Protein AF-A0A258BKZ1-F1 (afdb_monomer_lite)

pLDDT: mean 86.6, std 7.98, range [57.28, 95.5]

Foldseek 3Di:
DVVVPDPDPVPDDDDPKDK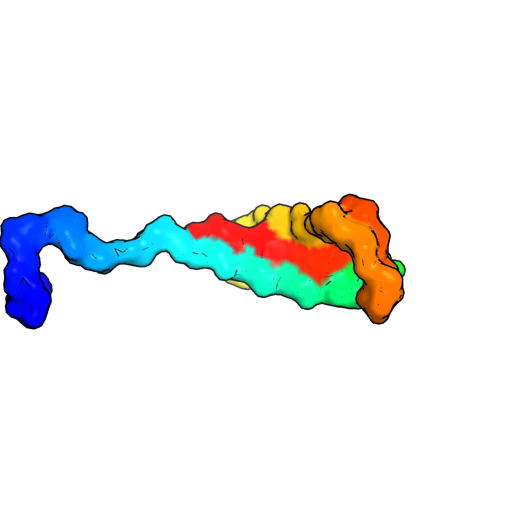DKDFQLCCLVPVVSQVVQQVVVCVVVVDRWDFDFACPDDVVSPHDGRRTGITMDMD

Sequence (75 aa):
MEDFKLKNKMAAPCVSKIVVNMGVGEGAADIKVLDKALEELAAITGQKPVIRRAKKAIANFKIRANQPIGAKVTL

Structure (mmCIF, N/CA/C/O backbone):
data_AF-A0A258BKZ1-F1
#
_entry.id   AF-A0A258BKZ1-F1
#
loop_
_atom_site.group_PDB
_atom_site.id
_atom_site.type_symbol
_atom_site.label_atom_id
_atom_site.label_alt_id
_atom_site.label_comp_id
_atom_site.label_asym_id
_atom_site.label_entity_id
_atom_site.label_seq_id
_atom_site.pdbx_PDB_ins_code
_atom_site.Cartn_x
_atom_site.Cartn_y
_atom_site.Cartn_z
_atom_site.occupancy
_atom_site.B_iso_or_equiv
_atom_site.auth_seq_id
_atom_site.auth_comp_id
_atom_site.auth_asym_id
_atom_site.auth_atom_id
_atom_site.pdbx_PDB_model_num
ATOM 1 N N . MET A 1 1 ? -17.798 10.712 26.472 1.00 57.28 1 MET A N 1
ATOM 2 C CA . MET A 1 1 ? -19.055 11.297 25.929 1.00 57.28 1 MET A CA 1
ATOM 3 C C . MET A 1 1 ? -19.413 12.598 26.636 1.00 57.28 1 MET A C 1
ATOM 5 O O . MET A 1 1 ? -19.983 13.473 25.993 1.00 57.28 1 MET A O 1
ATOM 9 N N . GLU A 1 2 ? -19.053 12.737 27.916 1.00 59.53 2 GLU A N 1
ATOM 10 C CA . GLU A 1 2 ? -19.299 13.940 28.721 1.00 59.53 2 GLU A CA 1
ATOM 11 C C . GLU A 1 2 ? -18.407 15.127 28.323 1.00 59.53 2 GLU A C 1
ATOM 13 O O . GLU A 1 2 ? -18.915 16.242 28.240 1.00 59.53 2 GLU A O 1
ATOM 18 N N . ASP A 1 3 ? -17.151 14.889 27.923 1.00 71.81 3 ASP A N 1
ATOM 19 C CA . ASP A 1 3 ? -16.230 15.962 27.496 1.00 71.81 3 ASP A CA 1
ATOM 20 C C . ASP A 1 3 ? -16.688 16.698 26.224 1.00 71.81 3 ASP A C 1
ATOM 22 O O . ASP A 1 3 ? -16.393 17.875 26.033 1.00 71.81 3 ASP A O 1
ATOM 26 N N . PHE A 1 4 ? -17.449 16.019 25.356 1.00 75.25 4 PHE A N 1
ATOM 27 C CA . PHE A 1 4 ? -17.883 16.542 24.052 1.00 75.25 4 PHE A CA 1
ATOM 28 C C . PHE A 1 4 ? -19.378 16.897 23.983 1.00 75.25 4 PHE A C 1
ATOM 30 O O . PHE A 1 4 ? -19.850 17.313 22.926 1.00 75.25 4 PHE A O 1
ATOM 37 N N . LYS A 1 5 ? -20.139 16.732 25.081 1.00 80.06 5 LYS A N 1
ATOM 38 C CA . LYS A 1 5 ? -21.587 17.041 25.180 1.00 80.06 5 LYS A CA 1
ATOM 39 C C . LYS A 1 5 ? -22.417 16.591 23.959 1.00 80.06 5 LYS A C 1
ATOM 41 O O . LYS A 1 5 ? -23.301 17.309 23.485 1.00 80.06 5 LYS A O 1
ATOM 46 N N . LEU A 1 6 ? -22.137 15.402 23.422 1.00 79.19 6 LEU A N 1
ATOM 47 C CA . LEU A 1 6 ? -22.814 14.897 22.224 1.00 79.19 6 LEU A CA 1
ATOM 48 C C . LEU A 1 6 ? -24.229 14.405 22.567 1.00 79.19 6 LEU A C 1
ATOM 50 O O . LEU A 1 6 ? -24.394 13.495 23.375 1.00 79.19 6 LEU A O 1
ATOM 54 N N . LYS A 1 7 ? -25.254 14.976 21.915 1.00 81.44 7 LYS A N 1
ATOM 55 C CA . LYS A 1 7 ? -26.668 14.568 22.078 1.00 81.44 7 LYS A CA 1
ATOM 56 C C . LYS A 1 7 ? -26.992 13.218 21.430 1.00 81.44 7 LYS A C 1
ATOM 58 O O . LYS A 1 7 ? -27.939 12.552 21.834 1.00 81.44 7 LYS A O 1
ATOM 63 N N . ASN A 1 8 ? -26.234 12.835 20.405 1.00 84.00 8 ASN A N 1
ATOM 64 C CA . ASN A 1 8 ? -26.437 11.613 19.637 1.00 84.00 8 ASN A CA 1
ATOM 65 C C . ASN A 1 8 ? -25.214 10.702 19.795 1.00 84.00 8 ASN A C 1
ATOM 67 O O . ASN A 1 8 ? -24.095 11.117 19.500 1.00 84.00 8 ASN A O 1
ATOM 71 N N . LYS A 1 9 ? -25.430 9.450 20.212 1.00 81.06 9 LYS A N 1
ATOM 72 C CA . LYS A 1 9 ? -24.363 8.449 20.375 1.00 81.06 9 LYS A CA 1
ATOM 73 C C . LYS A 1 9 ? -23.631 8.152 19.061 1.00 81.06 9 LYS A C 1
ATOM 75 O O . LYS A 1 9 ? -22.431 7.910 19.088 1.00 81.06 9 LYS A O 1
ATOM 80 N N . MET A 1 10 ? -24.324 8.249 17.923 1.00 87.31 10 MET A N 1
ATOM 81 C CA . MET A 1 10 ? -23.742 8.051 16.588 1.00 87.31 10 MET A CA 1
ATOM 82 C C . MET A 1 10 ? -22.903 9.242 16.101 1.00 87.31 10 MET A C 1
ATOM 84 O O . MET A 1 10 ? -22.244 9.135 15.075 1.00 87.31 10 MET A O 1
ATOM 88 N N . ALA A 1 11 ? -22.924 10.379 16.806 1.00 85.38 11 ALA A N 1
ATOM 89 C CA . ALA A 1 11 ? -22.109 11.545 16.458 1.00 85.38 11 ALA A CA 1
ATOM 90 C C . ALA A 1 11 ? -20.666 11.445 16.985 1.00 85.38 11 ALA A C 1
ATOM 92 O O . ALA A 1 11 ? -19.868 12.353 16.757 1.00 85.38 11 ALA A O 1
ATOM 93 N N . ALA A 1 12 ? -20.331 10.377 17.715 1.00 87.81 12 ALA A N 1
ATOM 94 C CA . ALA A 1 12 ? -18.971 10.152 18.173 1.00 87.81 12 ALA A CA 1
ATOM 95 C C . ALA A 1 12 ? -18.039 9.928 16.964 1.00 87.81 12 ALA A C 1
ATOM 97 O O . ALA A 1 12 ? -18.358 9.105 16.103 1.00 87.81 12 ALA A O 1
ATOM 98 N N . PRO A 1 13 ? -16.899 10.636 16.872 1.00 88.38 13 PRO A N 1
ATOM 99 C CA . PRO A 1 13 ? -15.949 10.424 15.791 1.00 88.38 13 PRO A CA 1
ATOM 100 C C . PRO A 1 13 ? -15.367 9.011 15.882 1.00 88.38 13 PRO A C 1
ATOM 102 O O . PRO A 1 13 ? -14.885 8.585 16.932 1.00 88.38 13 PRO A O 1
ATOM 105 N N . CYS A 1 14 ? -15.397 8.292 14.764 1.00 89.56 14 CYS A N 1
ATOM 106 C CA . CYS A 1 14 ? -14.821 6.959 14.637 1.00 89.56 14 CYS A CA 1
ATOM 107 C C . CYS A 1 14 ? -13.773 6.945 13.526 1.00 89.56 14 CYS A C 1
ATOM 109 O O . CYS A 1 14 ? -13.885 7.660 12.526 1.00 89.56 14 CYS A O 1
ATOM 111 N N . VAL A 1 15 ? -12.759 6.097 13.685 1.00 93.00 15 VAL A N 1
ATOM 112 C CA . VAL A 1 15 ? -11.804 5.821 12.611 1.00 93.00 15 VAL A CA 1
ATOM 113 C C . VAL A 1 15 ? -12.537 5.038 11.525 1.00 93.00 15 VAL A C 1
ATOM 115 O O . VAL A 1 15 ? -13.076 3.969 11.791 1.00 93.00 15 VAL A O 1
ATOM 118 N N . SER A 1 16 ? -12.589 5.591 10.312 1.00 94.31 16 SER A N 1
ATOM 119 C CA . SER A 1 16 ? -13.295 4.962 9.187 1.00 94.31 16 SER A CA 1
ATOM 120 C C . SER A 1 16 ? -12.430 3.969 8.417 1.00 94.31 16 SER A C 1
ATOM 122 O O . SER A 1 16 ? -12.941 2.954 7.959 1.00 94.31 16 SER A O 1
ATOM 124 N N . LYS A 1 17 ? -11.144 4.285 8.233 1.00 95.25 17 LYS A N 1
ATOM 125 C CA . LYS A 1 17 ? -10.134 3.433 7.592 1.00 95.25 17 LYS A CA 1
ATOM 126 C C . LYS A 1 17 ? -8.738 4.011 7.779 1.00 95.25 17 LYS A C 1
ATOM 128 O O . LYS A 1 17 ? -8.586 5.224 7.948 1.00 95.25 17 LYS A O 1
A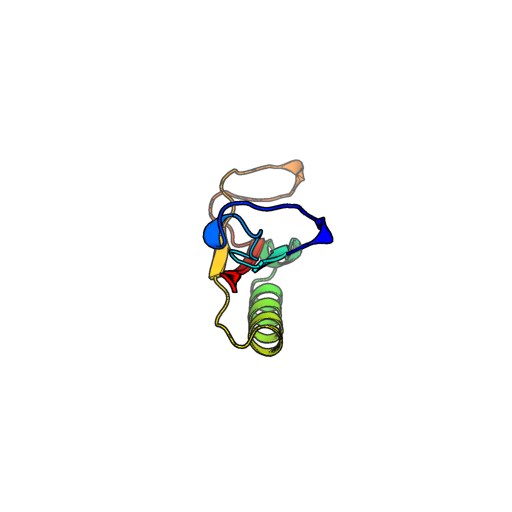TOM 133 N N . ILE A 1 18 ? -7.725 3.169 7.630 1.00 94.38 18 ILE A N 1
ATOM 134 C CA . ILE A 1 18 ? -6.316 3.557 7.607 1.00 94.38 18 ILE A CA 1
ATOM 135 C C . ILE A 1 18 ? -5.721 3.120 6.270 1.00 94.38 18 ILE A C 1
ATOM 137 O O . ILE A 1 18 ? -5.729 1.948 5.911 1.00 94.38 18 ILE A O 1
ATOM 141 N N . VAL A 1 19 ? -5.195 4.070 5.497 1.00 95.06 19 VAL A N 1
ATOM 142 C CA . VAL A 1 19 ? -4.553 3.768 4.211 1.00 95.06 19 VAL A CA 1
ATOM 143 C C . VAL A 1 19 ? -3.046 3.848 4.378 1.00 95.06 19 VAL A C 1
ATOM 145 O O . VAL A 1 19 ? -2.505 4.931 4.590 1.00 95.06 19 VAL A O 1
ATOM 148 N N . VAL A 1 20 ? -2.369 2.715 4.213 1.00 93.44 20 VAL A N 1
ATOM 149 C CA . VAL A 1 20 ? -0.906 2.643 4.196 1.00 93.44 20 VAL A CA 1
ATOM 150 C C . VAL A 1 20 ? -0.451 2.714 2.744 1.00 93.44 20 VAL A C 1
ATOM 152 O O . VAL A 1 20 ? -0.904 1.935 1.906 1.00 93.44 20 VAL A O 1
ATOM 155 N N . ASN A 1 21 ? 0.409 3.676 2.422 1.00 92.50 21 ASN A N 1
ATOM 156 C CA . ASN A 1 21 ? 0.908 3.901 1.068 1.00 92.50 21 ASN A CA 1
ATOM 157 C C . ASN A 1 21 ? 2.434 3.917 1.084 1.00 92.50 21 ASN A C 1
ATOM 159 O O . ASN A 1 21 ? 3.031 4.682 1.836 1.00 92.50 21 ASN A O 1
ATOM 163 N N . MET A 1 22 ? 3.041 3.115 0.218 1.00 89.06 22 MET A N 1
ATOM 164 C CA . MET A 1 22 ? 4.481 3.027 0.044 1.00 89.06 22 MET A CA 1
ATOM 165 C C . MET A 1 22 ? 4.837 3.410 -1.390 1.00 89.06 22 MET A C 1
ATOM 167 O O . MET A 1 22 ? 4.452 2.741 -2.353 1.00 89.06 22 MET A O 1
ATOM 171 N N . GLY A 1 23 ? 5.546 4.531 -1.528 1.00 86.44 23 GLY A N 1
ATOM 172 C CA . GLY A 1 23 ? 6.110 4.974 -2.797 1.00 86.44 23 GLY A CA 1
ATOM 173 C C . GLY A 1 23 ? 7.470 4.326 -3.014 1.00 86.44 23 GLY A C 1
ATOM 174 O O . GLY A 1 23 ? 8.400 4.597 -2.266 1.00 86.44 23 GLY A O 1
ATOM 175 N N . VAL A 1 24 ? 7.588 3.505 -4.051 1.00 83.00 24 VAL A N 1
ATOM 176 C CA . VAL A 1 24 ? 8.827 2.831 -4.446 1.00 83.00 24 VAL A CA 1
ATOM 177 C C . VAL A 1 24 ? 9.276 3.466 -5.760 1.00 83.00 24 VAL A C 1
ATOM 179 O O . VAL A 1 24 ? 9.036 2.935 -6.843 1.00 83.00 24 VAL A O 1
ATOM 182 N N . GLY A 1 25 ? 9.872 4.659 -5.674 1.00 72.50 25 GLY A N 1
ATOM 183 C CA . GLY A 1 25 ? 10.279 5.441 -6.852 1.00 72.50 25 GLY A CA 1
ATOM 184 C C . GLY A 1 25 ? 11.253 4.692 -7.768 1.00 72.50 25 GLY A C 1
ATOM 185 O O . GLY A 1 25 ? 11.159 4.796 -8.989 1.00 72.50 25 GLY A O 1
ATOM 186 N N . GLU A 1 26 ? 12.119 3.865 -7.182 1.00 72.75 26 GLU A N 1
ATOM 187 C CA . GLU A 1 26 ? 13.047 2.976 -7.893 1.00 72.75 26 GLU A CA 1
ATOM 188 C C . GLU A 1 26 ? 12.362 1.738 -8.488 1.00 72.75 26 GLU A C 1
ATOM 190 O O . GLU A 1 26 ? 12.872 1.150 -9.437 1.00 72.75 26 GLU A O 1
ATOM 195 N N . GLY A 1 27 ? 11.161 1.391 -8.013 1.00 66.25 27 GLY A N 1
ATOM 196 C CA . GLY A 1 27 ? 10.359 0.269 -8.511 1.00 66.25 27 GLY A CA 1
ATOM 197 C C . GLY A 1 27 ? 9.910 0.445 -9.963 1.00 66.25 27 GLY A C 1
ATOM 198 O O . GLY A 1 27 ? 9.566 -0.519 -10.643 1.00 66.25 27 GLY A O 1
ATOM 199 N N . ALA A 1 28 ? 9.959 1.683 -10.464 1.00 69.31 28 ALA A N 1
ATOM 200 C CA . ALA A 1 28 ? 9.784 1.980 -11.875 1.00 69.31 28 ALA A CA 1
ATOM 201 C C . ALA A 1 28 ? 10.948 1.421 -12.721 1.00 69.31 28 ALA A C 1
ATOM 203 O O . ALA A 1 28 ? 10.724 0.983 -13.850 1.00 69.31 28 ALA A O 1
ATOM 204 N N . ALA A 1 29 ? 12.175 1.447 -12.192 1.00 75.25 29 ALA A N 1
ATOM 205 C CA . ALA A 1 29 ? 13.382 0.977 -12.865 1.00 75.25 29 ALA A CA 1
ATOM 206 C C . ALA A 1 29 ? 13.670 -0.508 -12.590 1.00 75.25 29 ALA A C 1
ATOM 208 O O . ALA A 1 29 ? 14.088 -1.212 -13.508 1.00 75.25 29 ALA A O 1
ATOM 209 N N . ASP A 1 30 ? 13.409 -0.986 -11.368 1.00 81.00 30 ASP A N 1
ATOM 210 C CA . ASP A 1 30 ? 13.602 -2.384 -10.973 1.00 81.00 30 ASP A CA 1
ATOM 211 C C . ASP A 1 30 ? 12.342 -2.972 -10.318 1.00 81.00 30 ASP A C 1
ATOM 213 O O . ASP A 1 30 ? 11.971 -2.648 -9.189 1.00 81.00 30 ASP A O 1
ATOM 217 N N . ILE A 1 31 ? 11.702 -3.898 -11.033 1.00 80.56 31 ILE A N 1
ATOM 218 C CA . ILE A 1 31 ? 10.488 -4.591 -10.586 1.00 80.56 31 ILE A CA 1
ATOM 219 C C . ILE A 1 31 ? 10.761 -5.438 -9.332 1.00 80.56 31 ILE A C 1
ATOM 221 O O . ILE A 1 31 ? 9.880 -5.570 -8.488 1.00 80.56 31 ILE A O 1
ATOM 225 N N . LYS A 1 32 ? 11.985 -5.943 -9.134 1.00 85.62 32 LYS A N 1
ATOM 226 C CA . LYS A 1 32 ? 12.313 -6.784 -7.971 1.00 85.62 32 LYS A CA 1
ATOM 227 C C . LYS A 1 32 ? 12.249 -6.012 -6.657 1.00 85.62 32 LYS A C 1
ATOM 229 O O . LYS A 1 32 ? 11.899 -6.579 -5.625 1.00 85.62 32 LYS A O 1
ATOM 234 N N . VAL A 1 33 ? 12.588 -4.722 -6.683 1.00 85.75 33 VAL A N 1
ATOM 235 C CA . VAL A 1 33 ? 12.482 -3.845 -5.505 1.00 85.75 33 VAL A CA 1
ATOM 236 C C . VAL A 1 33 ? 11.014 -3.637 -5.141 1.00 85.75 33 VAL A C 1
ATOM 238 O O . VAL A 1 33 ? 10.658 -3.636 -3.964 1.00 85.75 33 VAL A O 1
ATOM 241 N N . LEU A 1 34 ? 10.147 -3.524 -6.149 1.00 85.94 34 LEU A N 1
ATOM 242 C CA . LEU A 1 34 ? 8.708 -3.440 -5.937 1.00 85.94 34 LEU A CA 1
ATOM 243 C C . LEU A 1 34 ? 8.145 -4.736 -5.340 1.00 85.94 34 LEU A C 1
ATOM 245 O O . LEU A 1 34 ? 7.331 -4.661 -4.424 1.00 85.94 34 LEU A O 1
ATOM 249 N N . ASP A 1 35 ? 8.584 -5.900 -5.820 1.00 88.12 35 ASP A N 1
ATOM 250 C CA . ASP A 1 35 ? 8.127 -7.193 -5.299 1.00 88.12 35 ASP A CA 1
ATOM 251 C C . ASP A 1 35 ? 8.510 -7.375 -3.823 1.00 88.12 35 ASP A C 1
ATOM 253 O O . ASP A 1 35 ? 7.658 -7.728 -3.008 1.00 88.12 35 ASP A O 1
ATOM 257 N N . LYS A 1 36 ? 9.740 -7.011 -3.438 1.00 90.50 36 LYS A N 1
ATOM 258 C CA . LYS A 1 36 ? 10.156 -7.001 -2.023 1.00 90.50 36 LYS A CA 1
ATOM 259 C C . LYS A 1 36 ? 9.312 -6.055 -1.174 1.00 90.50 36 LYS A C 1
ATOM 261 O O . LYS A 1 36 ? 8.839 -6.434 -0.108 1.00 90.50 36 LYS A O 1
ATOM 266 N N . ALA A 1 37 ? 9.065 -4.843 -1.668 1.00 89.06 37 ALA A N 1
ATOM 267 C CA . ALA A 1 37 ? 8.223 -3.874 -0.973 1.00 89.06 37 ALA 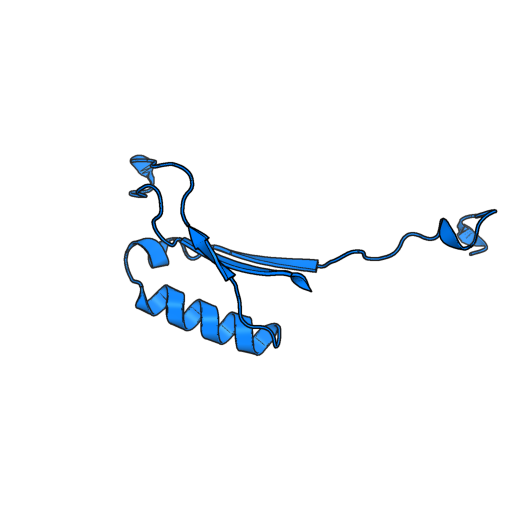A CA 1
ATOM 268 C C . ALA A 1 37 ? 6.781 -4.384 -0.783 1.00 89.06 37 ALA A C 1
ATOM 270 O O . ALA A 1 37 ? 6.143 -4.087 0.226 1.00 89.06 37 ALA A O 1
ATOM 271 N N . LEU A 1 38 ? 6.251 -5.169 -1.730 1.00 90.38 38 LEU A N 1
ATOM 272 C CA . LEU A 1 38 ? 4.949 -5.822 -1.585 1.00 90.38 38 LEU A CA 1
ATOM 273 C C . LEU A 1 38 ? 4.966 -6.896 -0.495 1.00 90.38 38 LEU A C 1
ATOM 275 O O . LEU A 1 38 ? 4.016 -6.960 0.281 1.00 90.38 38 LEU A O 1
ATOM 279 N N . GLU A 1 39 ? 6.014 -7.717 -0.432 1.00 92.81 39 GLU A N 1
ATOM 280 C CA . GLU A 1 39 ? 6.171 -8.753 0.596 1.00 92.81 39 GLU A CA 1
ATOM 281 C C . GLU A 1 39 ? 6.294 -8.150 1.998 1.00 92.8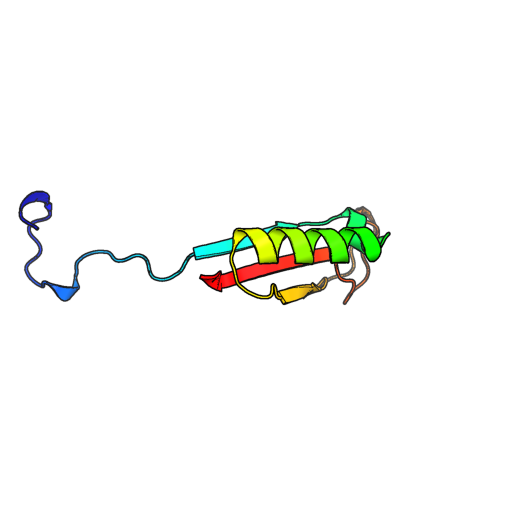1 39 GLU A C 1
ATOM 283 O O . GLU A 1 39 ? 5.580 -8.562 2.911 1.00 92.81 39 GLU A O 1
ATOM 288 N N . GLU A 1 40 ? 7.127 -7.124 2.163 1.00 92.44 40 GLU A N 1
ATOM 289 C CA . GLU A 1 40 ? 7.299 -6.424 3.439 1.00 92.44 40 GLU A CA 1
ATOM 290 C C . GLU A 1 40 ? 5.998 -5.754 3.892 1.00 92.44 40 GLU A C 1
ATOM 292 O O . GLU A 1 40 ? 5.574 -5.901 5.040 1.00 92.44 40 GLU A O 1
ATOM 297 N N . LEU A 1 41 ? 5.306 -5.059 2.982 1.00 91.94 41 LEU A N 1
ATOM 298 C CA . LEU A 1 41 ? 4.046 -4.401 3.315 1.00 91.94 41 LEU A CA 1
ATOM 299 C C . LEU A 1 41 ? 2.938 -5.423 3.612 1.00 91.94 41 LEU A C 1
ATOM 301 O O . LEU A 1 41 ? 2.099 -5.170 4.479 1.00 91.94 41 LEU A O 1
ATOM 305 N N . ALA A 1 42 ? 2.948 -6.581 2.945 1.00 94.12 42 ALA A N 1
ATOM 306 C CA . ALA A 1 42 ? 2.057 -7.694 3.258 1.00 94.12 42 ALA A CA 1
ATOM 307 C C . ALA A 1 42 ? 2.341 -8.272 4.649 1.00 94.12 42 ALA A C 1
ATOM 309 O O . ALA A 1 42 ? 1.401 -8.512 5.402 1.00 94.12 42 ALA A O 1
ATOM 310 N N . ALA A 1 43 ? 3.614 -8.447 5.013 1.00 95.25 43 ALA A N 1
ATOM 311 C CA . ALA A 1 43 ? 4.013 -8.945 6.327 1.00 95.25 43 ALA A CA 1
ATOM 312 C C . ALA A 1 43 ? 3.616 -7.980 7.458 1.00 95.25 43 ALA A C 1
ATOM 314 O O . ALA A 1 43 ? 3.142 -8.423 8.500 1.00 95.25 43 ALA A O 1
ATOM 315 N N . ILE A 1 44 ? 3.746 -6.666 7.240 1.00 93.81 44 ILE A N 1
ATOM 316 C CA . ILE A 1 44 ? 3.382 -5.639 8.230 1.00 93.81 44 ILE A CA 1
ATOM 317 C C . ILE A 1 44 ? 1.861 -5.513 8.381 1.00 93.81 44 ILE A C 1
ATOM 319 O O . ILE A 1 44 ? 1.351 -5.414 9.494 1.00 93.81 44 ILE A O 1
ATOM 323 N N . THR A 1 45 ? 1.128 -5.465 7.266 1.00 93.75 45 THR A N 1
ATOM 324 C CA . THR A 1 45 ? -0.318 -5.177 7.282 1.00 93.75 45 THR A CA 1
ATOM 325 C C . THR A 1 45 ? -1.197 -6.424 7.348 1.00 93.75 45 THR A C 1
ATOM 327 O O . THR A 1 45 ? -2.405 -6.305 7.540 1.00 93.75 45 THR A O 1
ATOM 330 N N . GLY A 1 46 ? -0.625 -7.617 7.160 1.00 93.50 46 GLY A N 1
ATOM 331 C CA . GLY A 1 46 ? -1.359 -8.883 7.089 1.00 93.50 46 GLY A CA 1
ATOM 332 C C . GLY A 1 46 ? -2.278 -9.008 5.867 1.00 93.50 46 GLY A C 1
ATOM 333 O O . GLY A 1 46 ? -3.065 -9.948 5.785 1.00 93.50 46 GLY A O 1
ATOM 334 N N . GLN A 1 47 ? -2.212 -8.070 4.917 1.00 92.19 47 GLN A N 1
ATOM 335 C CA . GLN A 1 47 ? -3.092 -8.016 3.753 1.00 92.19 47 GLN A CA 1
ATOM 336 C C . GLN A 1 47 ? -2.275 -7.853 2.471 1.00 92.19 47 GLN A C 1
ATOM 338 O O . GLN A 1 47 ? -1.282 -7.131 2.437 1.00 92.19 47 GLN A O 1
ATOM 343 N N . LYS A 1 48 ? -2.711 -8.502 1.384 1.00 91.44 48 LYS A N 1
ATOM 344 C CA . LYS A 1 48 ? -2.044 -8.387 0.083 1.00 91.44 48 LYS A CA 1
ATOM 345 C C . LYS A 1 48 ? -2.154 -6.947 -0.456 1.00 91.44 48 LYS A C 1
ATOM 347 O O . LYS A 1 48 ? -3.272 -6.504 -0.736 1.00 91.44 48 LYS A O 1
ATOM 352 N N . PRO A 1 49 ? -1.036 -6.231 -0.669 1.00 93.62 49 PRO A N 1
ATOM 353 C CA . PRO A 1 49 ? -1.077 -4.856 -1.144 1.00 93.62 49 PRO A CA 1
ATOM 354 C C . PRO A 1 49 ? -1.476 -4.742 -2.613 1.00 93.62 49 PRO A C 1
ATOM 356 O O . PRO A 1 49 ? -1.210 -5.621 -3.435 1.00 93.62 49 PRO A O 1
ATOM 359 N N . VAL A 1 50 ? -2.071 -3.604 -2.965 1.00 92.38 50 VAL A N 1
ATOM 360 C CA . VAL A 1 50 ? -2.432 -3.259 -4.343 1.00 92.38 50 VAL A CA 1
ATOM 361 C C . VAL A 1 50 ? -1.329 -2.415 -4.973 1.00 92.38 50 VAL A C 1
ATOM 363 O O . VAL A 1 50 ? -1.004 -1.336 -4.472 1.00 92.38 50 VAL A O 1
ATOM 366 N N . ILE A 1 51 ? -0.812 -2.865 -6.118 1.00 90.94 51 ILE A N 1
ATOM 367 C CA . ILE A 1 51 ? 0.178 -2.125 -6.910 1.00 90.94 51 ILE A CA 1
ATOM 368 C C . ILE A 1 51 ? -0.463 -0.863 -7.496 1.00 90.94 51 ILE A C 1
ATOM 370 O O . ILE A 1 51 ? -1.495 -0.911 -8.171 1.00 90.94 51 ILE A O 1
ATOM 374 N N . ARG A 1 52 ? 0.183 0.284 -7.289 1.00 90.56 52 ARG A N 1
ATOM 375 C CA . ARG A 1 52 ? -0.171 1.555 -7.915 1.00 90.56 52 ARG A CA 1
ATOM 376 C C . ARG A 1 52 ? 0.681 1.821 -9.145 1.00 90.56 52 ARG A C 1
ATOM 378 O O . ARG A 1 52 ? 1.909 1.776 -9.106 1.00 90.56 52 ARG A O 1
ATOM 385 N N . ARG A 1 53 ? -0.009 2.200 -10.217 1.00 89.62 53 ARG A N 1
ATOM 386 C CA . ARG A 1 53 ? 0.583 2.585 -11.497 1.00 89.62 53 ARG A CA 1
ATOM 387 C C . ARG A 1 53 ? 0.509 4.095 -11.710 1.00 89.62 53 ARG A C 1
ATOM 389 O O . ARG A 1 53 ? -0.408 4.755 -11.213 1.00 89.62 53 ARG A O 1
ATOM 396 N N . ALA A 1 54 ? 1.465 4.639 -12.456 1.00 89.81 54 ALA A N 1
ATOM 397 C CA . ALA A 1 54 ? 1.502 6.049 -12.820 1.00 89.81 54 ALA A CA 1
ATOM 398 C C . ALA A 1 54 ? 0.280 6.431 -13.657 1.00 89.81 54 ALA A C 1
ATOM 400 O O . ALA A 1 54 ? -0.005 5.801 -14.674 1.00 89.81 54 ALA A O 1
ATOM 401 N N . LYS A 1 55 ? -0.397 7.518 -13.278 1.00 90.06 55 LYS A N 1
ATOM 402 C CA . LYS A 1 55 ? -1.492 8.090 -14.080 1.00 90.06 55 LYS A CA 1
ATOM 403 C C . LYS A 1 55 ? -0.995 8.980 -15.220 1.00 90.06 55 LYS A C 1
ATOM 405 O O . LYS A 1 55 ? -1.685 9.129 -16.217 1.00 90.06 55 LYS A O 1
ATOM 410 N N . LYS A 1 56 ? 0.171 9.610 -15.048 1.00 88.94 56 LYS A N 1
ATOM 411 C CA . LYS A 1 56 ? 0.760 10.567 -15.991 1.00 88.94 56 LYS A CA 1
ATOM 412 C C . LYS A 1 56 ? 2.212 10.192 -16.259 1.00 88.94 56 LYS A C 1
ATOM 414 O O . LYS A 1 56 ? 2.881 9.678 -15.365 1.00 88.94 56 LYS A O 1
ATOM 419 N N . ALA A 1 57 ? 2.681 10.474 -17.469 1.00 89.38 57 ALA A N 1
ATOM 420 C CA . ALA A 1 57 ? 4.098 10.430 -17.796 1.00 89.38 57 ALA A CA 1
ATOM 421 C C . ALA A 1 57 ? 4.744 11.771 -17.423 1.00 89.38 57 ALA A C 1
ATOM 423 O O . ALA A 1 57 ? 4.198 12.824 -17.752 1.00 89.38 57 ALA A O 1
ATOM 424 N N . ILE A 1 58 ? 5.878 11.739 -16.723 1.00 88.19 58 ILE A N 1
ATOM 425 C CA . ILE A 1 58 ? 6.619 12.943 -16.325 1.00 88.19 58 ILE A CA 1
ATOM 426 C C . ILE A 1 58 ? 8.105 12.688 -16.576 1.00 88.19 58 ILE A C 1
ATOM 428 O O . ILE A 1 58 ? 8.724 11.867 -15.897 1.00 88.19 58 ILE A O 1
ATOM 432 N N . ALA A 1 59 ? 8.672 13.406 -17.550 1.00 84.88 59 ALA A N 1
ATOM 433 C CA . ALA A 1 59 ? 10.042 13.199 -18.022 1.00 84.88 59 ALA A CA 1
ATOM 434 C C . ALA A 1 59 ? 11.098 13.445 -16.931 1.00 84.88 59 ALA A C 1
ATOM 436 O O . ALA A 1 59 ? 12.026 12.650 -16.805 1.00 84.88 59 ALA A O 1
ATOM 437 N N . ASN A 1 60 ? 10.910 14.465 -16.082 1.00 87.75 60 ASN A N 1
ATOM 438 C CA . ASN A 1 60 ? 11.838 14.785 -14.986 1.00 87.75 60 ASN A CA 1
ATOM 439 C C . ASN A 1 60 ? 12.010 13.631 -13.989 1.00 87.75 60 ASN A C 1
ATOM 441 O O . ASN A 1 60 ? 13.090 13.451 -13.438 1.00 87.75 60 ASN A O 1
ATOM 445 N N . PHE A 1 61 ? 10.964 12.827 -13.788 1.00 81.62 61 PHE A N 1
ATOM 446 C CA . PHE A 1 61 ? 11.007 11.657 -12.909 1.00 81.62 61 PHE A CA 1
ATOM 447 C C . PHE A 1 61 ? 11.303 10.359 -13.665 1.00 81.62 61 PHE A C 1
ATOM 449 O O . PHE A 1 61 ? 11.307 9.294 -13.062 1.00 81.62 61 PHE A O 1
ATOM 456 N N . LYS A 1 62 ? 11.531 10.430 -14.985 1.00 84.06 62 LYS A N 1
ATOM 457 C CA . LYS A 1 62 ? 11.727 9.273 -15.874 1.00 84.06 62 LYS A CA 1
ATOM 458 C C . LYS A 1 62 ? 10.575 8.255 -15.801 1.00 84.06 62 LYS A C 1
ATOM 460 O O . LYS A 1 62 ? 10.772 7.068 -16.043 1.00 84.06 62 LYS A O 1
ATOM 465 N N . ILE A 1 63 ? 9.364 8.726 -15.497 1.00 85.19 63 ILE A N 1
ATOM 466 C CA . ILE A 1 63 ? 8.169 7.894 -15.317 1.00 85.19 63 ILE A CA 1
ATOM 467 C C . ILE A 1 63 ? 7.321 7.896 -16.589 1.00 85.19 63 ILE A C 1
ATOM 469 O O . ILE A 1 63 ? 6.982 8.955 -17.127 1.00 85.19 63 ILE A O 1
ATOM 473 N N . ARG A 1 64 ? 6.907 6.703 -17.024 1.00 86.44 64 ARG A N 1
ATOM 474 C CA . ARG A 1 64 ? 5.932 6.484 -18.099 1.00 86.44 64 ARG A CA 1
ATOM 475 C C . ARG A 1 64 ? 4.538 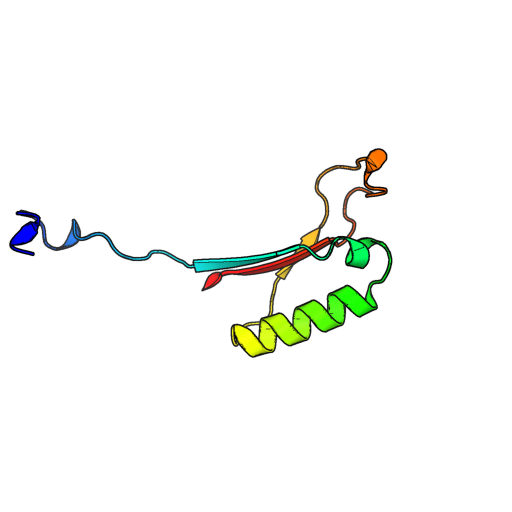6.225 -17.529 1.00 86.44 64 ARG A C 1
ATOM 477 O O . ARG A 1 64 ? 4.377 5.749 -16.405 1.00 86.44 64 ARG A O 1
ATOM 484 N N . ALA A 1 65 ? 3.509 6.526 -18.318 1.00 86.06 65 ALA A N 1
ATOM 485 C CA . ALA A 1 65 ? 2.138 6.185 -17.954 1.00 86.06 65 ALA A CA 1
ATOM 486 C C . ALA A 1 65 ? 2.000 4.664 -17.754 1.00 86.06 65 ALA A C 1
ATOM 488 O O . ALA A 1 65 ? 2.618 3.880 -18.470 1.00 86.06 65 ALA A O 1
ATOM 489 N N . ASN A 1 66 ? 1.188 4.258 -16.777 1.00 86.44 66 ASN A N 1
ATOM 490 C CA . ASN A 1 66 ? 0.926 2.864 -16.409 1.00 86.44 66 ASN A CA 1
ATOM 491 C C . ASN A 1 66 ? 2.113 2.079 -15.797 1.00 86.44 66 ASN A C 1
ATOM 493 O O . ASN A 1 66 ? 1.986 0.886 -15.499 1.00 86.44 66 ASN A O 1
ATOM 497 N N . GLN A 1 67 ? 3.246 2.740 -15.548 1.00 87.00 67 GLN A N 1
ATOM 498 C CA . GLN A 1 67 ? 4.408 2.136 -14.895 1.00 87.00 67 GLN A CA 1
ATOM 499 C C . GLN A 1 67 ? 4.133 1.919 -13.398 1.00 87.00 67 GLN A C 1
ATOM 501 O O . GLN A 1 67 ? 3.561 2.809 -12.762 1.00 87.00 67 GLN A O 1
ATOM 506 N N . PRO A 1 68 ? 4.475 0.755 -12.821 1.00 87.31 68 PRO A N 1
ATOM 507 C CA . PRO A 1 68 ? 4.279 0.511 -11.398 1.00 87.31 68 PRO A CA 1
ATOM 508 C C . PRO A 1 68 ? 5.298 1.314 -10.572 1.00 87.31 68 PRO A C 1
ATOM 510 O O . PRO A 1 68 ? 6.480 1.327 -10.892 1.00 87.31 68 PRO A O 1
ATOM 513 N N . ILE A 1 6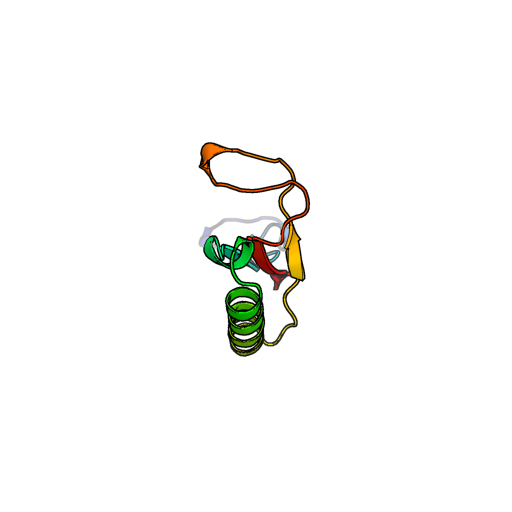9 ? 4.826 2.041 -9.553 1.00 87.75 69 ILE A N 1
ATOM 514 C CA . ILE A 1 69 ? 5.646 2.997 -8.767 1.00 87.75 69 ILE A CA 1
ATOM 515 C C . ILE A 1 69 ? 5.436 2.821 -7.256 1.00 87.75 69 ILE A C 1
ATOM 517 O O . ILE A 1 69 ? 6.094 3.457 -6.439 1.00 87.75 69 ILE A O 1
ATOM 521 N N . GLY A 1 70 ? 4.494 1.987 -6.830 1.00 89.88 70 GLY A N 1
ATOM 522 C CA . GLY A 1 70 ? 4.295 1.779 -5.404 1.00 89.88 70 GLY A CA 1
ATOM 523 C C . GLY A 1 70 ? 3.212 0.778 -5.085 1.00 89.88 70 GLY A C 1
ATOM 524 O O . GLY A 1 70 ? 2.613 0.175 -5.977 1.00 89.88 70 GLY A O 1
ATOM 525 N N . ALA A 1 71 ? 2.941 0.653 -3.797 1.00 91.56 71 ALA A N 1
ATOM 526 C CA . ALA A 1 71 ? 1.962 -0.257 -3.237 1.00 91.56 71 ALA A CA 1
ATOM 527 C C . ALA A 1 71 ? 1.109 0.466 -2.194 1.00 91.56 71 ALA A C 1
ATOM 529 O O . ALA A 1 71 ? 1.568 1.392 -1.525 1.00 91.56 71 ALA A O 1
ATOM 530 N N . LYS A 1 72 ? -0.149 0.053 -2.045 1.00 93.81 72 LYS A N 1
ATOM 531 C CA . LYS A 1 72 ? -0.997 0.520 -0.947 1.00 93.81 72 LYS A CA 1
ATOM 532 C C . LYS A 1 72 ? -1.835 -0.600 -0.348 1.00 93.81 72 LYS A C 1
ATOM 534 O O . LYS A 1 72 ? -2.242 -1.517 -1.058 1.00 93.81 72 LYS A O 1
ATOM 539 N N . VAL A 1 73 ? -2.181 -0.440 0.920 1.00 95.50 73 VAL A N 1
ATOM 540 C CA . VAL A 1 73 ? -3.159 -1.252 1.654 1.00 95.50 73 VAL A CA 1
ATOM 541 C C . VAL A 1 73 ? -4.187 -0.324 2.293 1.00 95.50 73 VAL A C 1
ATOM 543 O O . VAL A 1 73 ? -3.929 0.859 2.522 1.00 95.50 73 VAL A O 1
ATOM 546 N N . THR A 1 74 ? -5.403 -0.816 2.497 1.00 95.31 74 THR A N 1
ATOM 547 C CA . THR A 1 74 ? -6.452 -0.106 3.231 1.00 95.31 74 THR A CA 1
ATOM 548 C C . THR A 1 74 ? -6.974 -1.045 4.303 1.00 95.31 74 THR A C 1
ATOM 550 O O . THR A 1 74 ? -7.536 -2.082 3.965 1.00 95.31 74 THR A O 1
ATOM 553 N N . LEU A 1 75 ? -6.734 -0.670 5.556 1.00 92.00 75 LEU A N 1
ATOM 554 C CA . LEU A 1 75 ? -7.212 -1.330 6.765 1.00 92.00 75 LEU A CA 1
ATOM 555 C C . LEU A 1 75 ? -8.513 -0.675 7.231 1.00 92.00 75 LEU A C 1
ATOM 557 O O . LEU A 1 75 ? -8.607 0.575 7.124 1.00 92.00 75 LEU A O 1
#

Radius of gyration: 18.45 Å; chains: 1; bounding box: 40×26×47 Å

Secondary structure (DSSP, 8-state):
-TTTT-SSGGGS------EEEEE-GGGGT-HHHHHHHHHHHHHHHSSPPEEEE-SS-BGGGTBPTT-EEEEEEE-